Protein AF-A0A5C2HHD7-F1 (afdb_monomer)

Solvent-accessible surface area (backbone atoms only — not comparable to full-atom values): 8293 Å² total; per-residue (Å²): 123,64,65,67,61,52,46,58,52,53,67,70,39,78,46,45,30,35,36,40,33,17,77,39,65,68,51,29,54,53,49,44,53,53,47,49,73,71,39,77,66,41,46,69,30,65,47,43,83,38,85,88,28,58,69,60,84,66,53,44,70,55,47,45,46,51,76,63,64,51,86,47,79,68,11,38,37,39,30,48,63,63,76,59,40,81,86,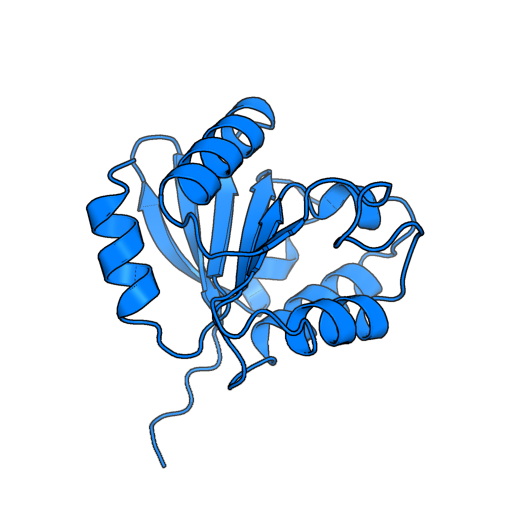52,50,73,73,46,55,46,50,32,44,47,45,46,33,67,55,62,79,74,51,40,38,38,37,32,30,57,66,49,78,91,55,68,62,45,68,80,35,30,41,78,77,47,74,44,96,80,57,36,30,39,27,34,37,59,72,72,7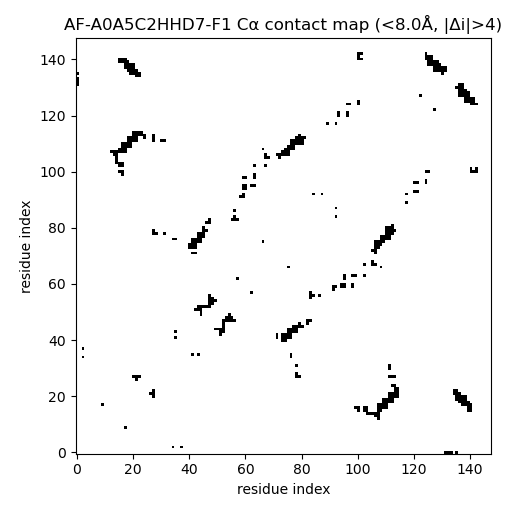4,78,89,125

Nearest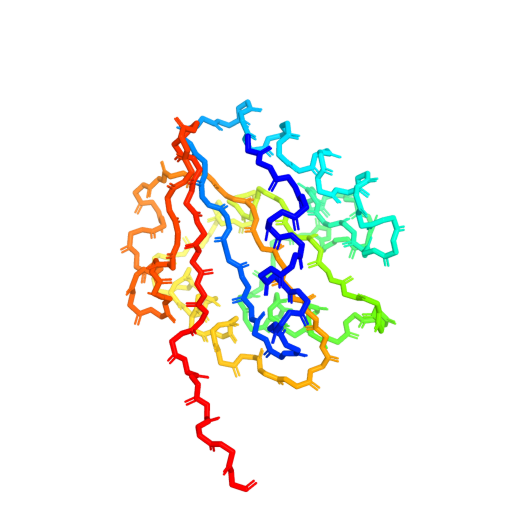 PDB structures (foldseek):
  5v8f-assembly1_D  TM=4.861E-01  e=1.419E-01  Saccharomyces cerevisiae S288C
  5zr1-assembly1_D  TM=4.913E-01  e=1.828E-01  Saccharomyces cerevisiae S288C
  7uqj-assembly1_D  TM=5.521E-01  e=1.908E+00  Saccharomyces cerevisiae
  8s0d-assembly1_D  TM=4.881E-01  e=2.165E+00  Homo sapiens
  4jtk-assembly1_A  TM=2.574E-01  e=8.732E+00  Neisseria meningitidis MC58

Secondary structure (DSSP, 8-state):
--HHHHHHHHHH-TT--EEEEESSHHHHHHHHHHHHHH-TTSEEE--TTSTTS-SS---HHHHHHHHHHSS-TT-EEEE-THHHHTT--HHHHHHHHHHHHH--SS--EEEEEE--STTTTGGGTEEEEEE-TTS-EEEEES------

Sequence (148 aa):
MDLTELNSRIQGMRYQSAILTAPTMQRVVSLSNEMTAHFDNFEHWNNPETEPAPAEDISPDHYCRLALESDSRTGLIISEPEQWFYHWTPPRINQLWSGLAESYNSYPVIIITKQSIENMNMPRYFIMEHNFNDGVRLWLSRFEFDQL

Structure (mmCIF, N/CA/C/O backbone):
data_AF-A0A5C2HHD7-F1
#
_entry.id   AF-A0A5C2HHD7-F1
#
loop_
_atom_site.group_PDB
_atom_site.id
_atom_site.type_symbol
_atom_site.label_atom_id
_atom_site.label_alt_id
_atom_site.label_comp_id
_atom_site.label_asym_id
_atom_site.label_entity_id
_atom_site.label_seq_id
_atom_site.pdbx_PDB_ins_code
_atom_site.Cartn_x
_atom_site.Cartn_y
_atom_site.Cartn_z
_atom_site.occupancy
_atom_site.B_iso_or_equiv
_atom_site.auth_seq_id
_atom_site.auth_comp_id
_atom_site.auth_asym_id
_atom_site.auth_atom_id
_atom_site.pdbx_PDB_model_num
ATOM 1 N N . MET A 1 1 ? -13.353 11.597 -3.880 1.00 70.12 1 MET A N 1
ATOM 2 C CA . MET A 1 1 ? -13.664 10.436 -3.022 1.00 70.12 1 MET A CA 1
ATOM 3 C C . MET A 1 1 ? -14.277 10.927 -1.712 1.00 70.12 1 MET A C 1
ATOM 5 O O . MET A 1 1 ? -13.826 11.962 -1.236 1.00 70.12 1 MET A O 1
ATOM 9 N N . ASP A 1 2 ? -15.293 10.256 -1.158 1.00 77.88 2 ASP A N 1
ATOM 10 C CA . ASP A 1 2 ? -15.806 10.565 0.190 1.00 77.88 2 ASP A CA 1
ATOM 11 C C . ASP A 1 2 ? -14.980 9.798 1.236 1.00 77.88 2 ASP A C 1
ATOM 13 O O . ASP A 1 2 ? -15.057 8.572 1.332 1.00 77.88 2 ASP A O 1
ATOM 17 N N . LEU A 1 3 ? -14.153 10.521 1.998 1.00 70.75 3 LEU A N 1
ATOM 18 C CA . LEU A 1 3 ? -13.301 9.941 3.042 1.00 70.75 3 LEU A CA 1
ATOM 19 C C . LEU A 1 3 ? -14.115 9.356 4.201 1.00 70.75 3 LEU A C 1
ATOM 21 O O . LEU A 1 3 ? -13.651 8.428 4.852 1.00 70.75 3 LEU A O 1
ATOM 25 N N . THR A 1 4 ? -15.337 9.841 4.433 1.00 72.12 4 THR A N 1
ATOM 26 C CA . THR A 1 4 ? -16.227 9.311 5.476 1.00 72.12 4 THR A CA 1
ATOM 27 C C . THR A 1 4 ? -16.724 7.922 5.099 1.00 72.12 4 THR A C 1
ATOM 29 O O . THR A 1 4 ? -16.737 7.018 5.933 1.00 72.12 4 THR A O 1
ATOM 32 N N . GLU A 1 5 ? -17.085 7.732 3.828 1.00 73.00 5 GLU A N 1
ATOM 33 C CA . GLU A 1 5 ? -17.455 6.421 3.297 1.00 73.00 5 GLU A CA 1
ATOM 34 C C . GLU A 1 5 ? -16.264 5.455 3.354 1.00 73.00 5 GLU A C 1
ATOM 36 O O . GLU A 1 5 ? -16.400 4.332 3.842 1.00 73.00 5 GLU A O 1
ATOM 41 N N . LEU A 1 6 ? -15.079 5.903 2.923 1.00 74.00 6 LEU A N 1
ATOM 42 C CA . LEU A 1 6 ? -13.856 5.103 2.991 1.00 74.00 6 LEU A CA 1
ATOM 43 C C . LEU A 1 6 ? -13.504 4.723 4.438 1.00 74.00 6 LEU A C 1
ATOM 45 O O . LEU A 1 6 ? -13.191 3.567 4.704 1.00 74.00 6 LEU A O 1
ATOM 49 N N . ASN A 1 7 ? -13.607 5.661 5.379 1.00 69.56 7 ASN A N 1
ATOM 50 C CA . ASN A 1 7 ? -13.349 5.415 6.793 1.00 69.56 7 ASN A CA 1
ATOM 51 C C . ASN A 1 7 ? -14.372 4.450 7.402 1.00 69.56 7 ASN A C 1
ATOM 53 O O . ASN A 1 7 ? -13.986 3.530 8.111 1.00 69.56 7 ASN A O 1
ATOM 57 N N . SER A 1 8 ? -15.663 4.585 7.082 1.00 69.06 8 SER A N 1
ATOM 58 C CA . SER A 1 8 ? -16.679 3.621 7.527 1.00 69.06 8 SER A CA 1
ATOM 59 C C . SER A 1 8 ? -16.385 2.210 7.019 1.00 69.06 8 SER A C 1
ATOM 61 O O . SER A 1 8 ? -16.632 1.243 7.739 1.00 69.06 8 SER A O 1
ATOM 63 N N . ARG A 1 9 ? -15.868 2.085 5.791 1.00 70.62 9 ARG A N 1
ATOM 64 C CA . ARG A 1 9 ? -15.441 0.802 5.229 1.00 70.62 9 ARG A CA 1
ATOM 65 C C . ARG A 1 9 ? -14.217 0.278 5.988 1.00 70.62 9 ARG A C 1
ATOM 67 O O . ARG A 1 9 ? -14.299 -0.799 6.566 1.00 70.62 9 ARG A O 1
ATOM 74 N N . ILE A 1 10 ? -13.150 1.071 6.102 1.00 65.88 10 ILE A N 1
ATOM 75 C CA . ILE A 1 10 ? -11.900 0.694 6.788 1.00 65.88 10 ILE A CA 1
ATOM 76 C C . ILE A 1 10 ? -12.121 0.362 8.275 1.00 65.88 10 ILE A C 1
ATOM 78 O O . ILE A 1 10 ? -11.570 -0.611 8.774 1.00 65.88 10 ILE A O 1
ATOM 82 N N . GLN A 1 11 ? -12.957 1.107 9.002 1.00 61.91 11 GLN A N 1
ATOM 83 C CA . GLN A 1 11 ? -13.241 0.833 10.419 1.00 61.91 11 GLN A CA 1
ATOM 84 C C . GLN A 1 11 ? -14.105 -0.414 10.636 1.00 61.91 11 GLN A C 1
ATOM 86 O O . GLN A 1 11 ? -13.994 -1.058 11.681 1.00 61.91 11 GLN A O 1
ATOM 91 N N . GLY A 1 12 ? -14.937 -0.789 9.659 1.00 59.72 12 GLY A N 1
ATOM 92 C CA . GLY A 1 12 ? -15.616 -2.087 9.655 1.00 59.72 12 GLY A CA 1
ATOM 93 C C . GLY A 1 12 ? -14.646 -3.264 9.480 1.00 59.72 12 GLY A C 1
ATOM 94 O O . GLY A 1 12 ? -14.953 -4.3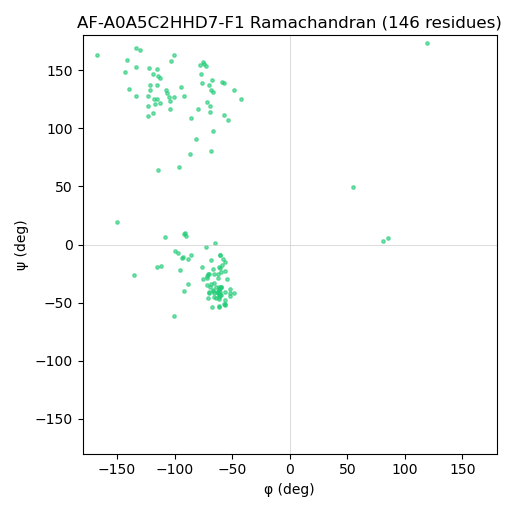86 9.880 1.00 59.72 12 GLY A O 1
ATOM 95 N N . MET A 1 13 ? -13.452 -3.002 8.942 1.00 62.38 13 MET A N 1
ATOM 96 C CA . MET A 1 13 ? -12.414 -3.978 8.607 1.00 62.38 13 MET A CA 1
ATOM 97 C C . MET A 1 13 ? -11.395 -4.073 9.740 1.00 62.38 13 MET A C 1
ATOM 99 O O . MET A 1 13 ? -10.235 -3.698 9.604 1.00 62.38 13 MET A O 1
ATOM 103 N N . ARG A 1 14 ? -11.824 -4.574 10.900 1.00 55.22 14 ARG A N 1
ATOM 104 C CA . ARG A 1 14 ? -11.014 -4.528 12.128 1.00 55.22 14 ARG A CA 1
ATOM 105 C C . ARG A 1 14 ? -9.658 -5.267 12.041 1.00 55.22 14 ARG A C 1
ATOM 107 O O . ARG A 1 14 ? -8.854 -5.087 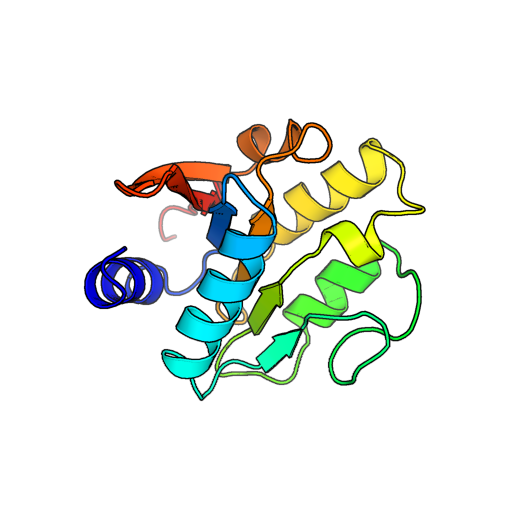12.947 1.00 55.22 14 ARG A O 1
ATOM 114 N N . TYR A 1 15 ? -9.382 -6.042 10.978 1.00 56.78 15 TYR A N 1
ATOM 115 C CA . TYR A 1 15 ? -8.171 -6.870 10.838 1.00 56.78 15 TYR A CA 1
ATOM 116 C C . TYR A 1 15 ? -7.669 -7.105 9.395 1.00 56.78 15 TYR A C 1
ATOM 118 O O . TYR A 1 15 ? -6.940 -8.068 9.185 1.00 56.78 15 TYR A O 1
ATOM 126 N N . GLN A 1 16 ? -8.045 -6.299 8.394 1.00 71.00 16 GLN A N 1
ATOM 127 C CA . GLN A 1 16 ? -7.671 -6.562 6.989 1.00 71.00 16 GLN A CA 1
ATOM 128 C C . GLN A 1 16 ? -6.750 -5.486 6.407 1.00 71.00 16 GLN A C 1
ATOM 130 O O . GLN A 1 16 ? -7.000 -4.292 6.567 1.00 71.00 16 GLN A O 1
ATOM 135 N N . SER A 1 17 ? -5.729 -5.915 5.662 1.00 81.31 17 SER A N 1
ATOM 136 C CA . SER A 1 17 ? -4.935 -5.029 4.808 1.00 81.31 17 SER A CA 1
ATOM 137 C C . SER A 1 17 ? -5.794 -4.485 3.665 1.00 81.31 17 SER A C 1
ATOM 139 O O . SER A 1 17 ? -6.460 -5.249 2.954 1.00 81.31 17 SER A O 1
ATOM 141 N N . ALA A 1 18 ? -5.745 -3.171 3.465 1.00 87.25 18 ALA A N 1
ATOM 142 C CA . ALA A 1 18 ? -6.433 -2.474 2.388 1.00 87.25 18 ALA A CA 1
ATOM 143 C C . ALA A 1 18 ? -5.423 -1.896 1.393 1.00 87.25 18 ALA A C 1
ATOM 145 O O . ALA A 1 18 ? -4.365 -1.397 1.774 1.00 87.25 18 ALA A O 1
ATOM 146 N N . ILE A 1 19 ? -5.767 -1.918 0.108 1.00 89.38 19 ILE A N 1
ATOM 147 C CA . ILE A 1 19 ? -4.984 -1.270 -0.942 1.00 89.38 19 ILE A CA 1
ATOM 148 C C . ILE A 1 19 ? -5.871 -0.276 -1.679 1.00 89.38 19 ILE A C 1
ATOM 150 O O . ILE A 1 19 ? -6.937 -0.617 -2.185 1.00 89.38 19 ILE A O 1
ATOM 154 N N . LEU A 1 20 ? -5.403 0.958 -1.786 1.00 91.19 20 LEU A N 1
ATOM 155 C CA . LEU A 1 20 ? -5.959 1.998 -2.627 1.00 91.19 20 LEU A CA 1
ATOM 156 C C . LEU A 1 20 ? -5.070 2.169 -3.852 1.00 91.19 20 LEU A C 1
ATOM 158 O O . LEU A 1 20 ? -3.909 2.563 -3.761 1.00 91.19 20 LEU A O 1
ATOM 162 N N . THR A 1 21 ? -5.632 1.891 -5.025 1.00 92.19 21 THR A N 1
ATOM 163 C CA . THR A 1 21 ? -4.922 2.086 -6.293 1.00 92.19 21 THR A CA 1
ATOM 164 C C . THR A 1 21 ? -5.443 3.322 -7.013 1.00 92.19 21 THR A C 1
ATOM 166 O O . THR A 1 21 ? -6.646 3.408 -7.264 1.00 92.19 21 THR A O 1
ATOM 169 N N . ALA A 1 22 ? -4.563 4.242 -7.406 1.00 91.81 22 ALA A N 1
ATOM 170 C CA . ALA A 1 22 ? -4.933 5.479 -8.099 1.00 91.81 22 ALA A CA 1
ATOM 171 C C . ALA A 1 22 ? -4.383 5.537 -9.542 1.00 91.81 22 ALA A C 1
ATOM 173 O O . ALA A 1 22 ? -3.335 4.955 -9.828 1.00 91.81 22 ALA A O 1
ATOM 174 N N . PRO A 1 23 ? -5.053 6.238 -10.478 1.00 91.12 23 PRO A N 1
ATOM 175 C CA . PRO A 1 23 ? -4.667 6.233 -11.894 1.00 91.12 23 PRO A CA 1
ATOM 176 C C . PRO A 1 23 ? -3.366 7.001 -12.184 1.00 91.12 23 PRO A C 1
ATOM 178 O O . PRO A 1 23 ? -2.678 6.720 -13.165 1.00 91.12 23 PRO A O 1
ATOM 181 N N . THR A 1 24 ? -3.010 7.979 -11.348 1.00 91.38 24 THR A N 1
ATOM 182 C CA . THR A 1 24 ? -1.831 8.834 -11.537 1.00 91.38 24 THR A CA 1
ATOM 183 C C . THR A 1 24 ? -1.040 8.959 -10.244 1.00 91.38 24 THR A C 1
ATOM 185 O O . THR A 1 24 ? -1.612 8.895 -9.158 1.00 91.38 24 THR A O 1
ATOM 188 N N . MET A 1 25 ? 0.272 9.196 -10.356 1.00 89.38 25 MET A N 1
ATOM 189 C CA . MET A 1 25 ? 1.119 9.407 -9.176 1.00 89.38 25 MET A CA 1
ATOM 190 C C . MET A 1 25 ? 0.723 10.675 -8.413 1.00 89.38 25 MET A C 1
ATOM 192 O O . MET A 1 25 ? 0.667 10.681 -7.194 1.00 89.38 25 MET A O 1
ATOM 196 N N . GLN A 1 26 ? 0.319 11.729 -9.129 1.00 91.19 26 GLN A N 1
ATOM 197 C CA . GLN A 1 26 ? -0.234 12.925 -8.496 1.00 91.19 26 GLN A CA 1
ATOM 198 C C . GLN A 1 26 ? -1.441 12.591 -7.606 1.00 91.19 26 GLN A C 1
ATOM 200 O O . GLN A 1 26 ? -1.550 13.126 -6.507 1.00 91.19 26 GLN A O 1
ATOM 205 N N . ARG A 1 27 ? -2.329 11.685 -8.048 1.00 90.62 27 ARG A N 1
ATOM 206 C CA . ARG A 1 27 ? -3.467 11.261 -7.228 1.00 90.62 27 ARG A CA 1
ATOM 207 C C . ARG A 1 27 ? -3.034 10.381 -6.057 1.00 90.62 27 ARG A C 1
ATOM 209 O O . ARG A 1 27 ? -3.637 10.530 -5.005 1.00 90.62 27 ARG A O 1
ATOM 216 N N . VAL A 1 28 ? -2.010 9.534 -6.210 1.00 90.56 28 VAL A N 1
ATOM 217 C CA . VAL A 1 28 ? -1.401 8.784 -5.089 1.00 90.56 28 VAL A CA 1
ATOM 218 C C . VAL A 1 28 ? -0.936 9.750 -4.001 1.00 90.56 28 VAL A C 1
ATOM 220 O O . VAL A 1 28 ? -1.366 9.609 -2.863 1.00 90.56 28 VAL A O 1
ATOM 223 N N . VAL A 1 29 ? -0.166 10.782 -4.357 1.00 90.12 29 VAL A N 1
ATOM 224 C CA . VAL A 1 29 ? 0.322 11.795 -3.405 1.00 90.12 29 VAL A CA 1
ATOM 225 C C . VAL A 1 29 ? -0.834 12.554 -2.747 1.00 90.12 29 VAL A C 1
ATOM 227 O O . VAL A 1 29 ? -0.862 12.711 -1.529 1.00 90.12 29 VAL A O 1
ATOM 230 N N . SER A 1 30 ? -1.825 13.013 -3.524 1.00 90.81 30 SER A N 1
ATOM 231 C CA . SER A 1 30 ? -2.994 13.699 -2.953 1.00 90.81 30 SER A CA 1
ATOM 232 C C . SER A 1 30 ? -3.785 12.801 -2.004 1.00 90.81 30 SER A C 1
ATOM 234 O O . SER A 1 30 ? -4.169 13.249 -0.931 1.00 90.81 30 SER A O 1
ATOM 236 N N . LEU A 1 31 ? -4.003 11.542 -2.386 1.00 90.50 31 LEU A N 1
ATOM 237 C CA . LEU A 1 31 ? -4.721 10.563 -1.580 1.00 90.50 31 LEU A CA 1
ATOM 238 C C . LEU A 1 31 ? -3.948 10.221 -0.304 1.00 90.50 31 LEU A C 1
ATOM 240 O O . LEU A 1 31 ? -4.544 10.124 0.757 1.00 90.50 31 LEU A O 1
ATOM 244 N N . SER A 1 32 ? -2.627 10.094 -0.397 1.00 90.62 32 SER A N 1
ATOM 245 C CA . SER A 1 32 ? -1.741 9.909 0.748 1.00 90.62 32 SER A CA 1
ATOM 246 C C . SER A 1 32 ? -1.904 11.040 1.764 1.00 90.62 32 SER A C 1
ATOM 248 O O . SER A 1 32 ? -2.240 10.783 2.914 1.00 90.62 32 SER A O 1
ATOM 250 N N . ASN A 1 33 ? -1.816 12.295 1.313 1.00 89.25 33 ASN A N 1
ATOM 251 C CA . ASN A 1 33 ? -2.015 13.460 2.177 1.00 89.25 33 ASN A CA 1
ATOM 252 C C . ASN A 1 33 ? -3.434 13.524 2.771 1.00 89.25 33 ASN A C 1
ATOM 254 O O . ASN A 1 33 ? -3.591 13.848 3.945 1.00 89.25 33 ASN A O 1
ATOM 258 N N . GLU A 1 34 ? -4.464 13.218 1.971 1.00 90.25 34 GLU A N 1
ATOM 259 C CA . GLU A 1 34 ? -5.862 13.142 2.424 1.00 90.25 34 GLU A CA 1
ATOM 260 C C . GLU A 1 34 ? -6.038 12.094 3.533 1.00 90.25 34 GLU A C 1
ATOM 262 O O . GLU A 1 34 ? -6.711 12.359 4.526 1.00 90.25 34 GLU A O 1
ATOM 267 N N . MET A 1 35 ? -5.421 10.921 3.379 1.00 86.75 35 MET A N 1
ATOM 268 C CA . MET A 1 35 ? -5.502 9.823 4.341 1.00 86.75 35 MET A CA 1
ATOM 269 C C . MET A 1 35 ? -4.724 10.135 5.615 1.00 86.75 35 MET A C 1
ATOM 271 O O . MET A 1 35 ? -5.273 9.971 6.698 1.00 86.75 35 MET A O 1
ATOM 275 N N . THR A 1 36 ? -3.499 10.647 5.509 1.00 86.25 36 THR A N 1
ATOM 276 C CA . THR A 1 36 ? -2.695 11.025 6.680 1.00 86.25 36 THR A CA 1
ATOM 277 C C . THR A 1 36 ? -3.377 12.122 7.501 1.00 86.25 36 THR A C 1
ATOM 279 O O . THR A 1 36 ? -3.376 12.039 8.721 1.00 86.25 36 THR A O 1
ATOM 282 N N . ALA A 1 37 ? -4.031 13.096 6.856 1.00 86.81 37 ALA A N 1
ATOM 283 C CA . ALA A 1 37 ? -4.797 14.141 7.546 1.00 86.81 37 ALA A CA 1
ATOM 284 C C . ALA A 1 37 ? -6.159 13.671 8.094 1.00 86.81 37 ALA A C 1
ATOM 286 O O . ALA A 1 37 ? -6.780 14.358 8.902 1.00 86.81 37 ALA A O 1
ATOM 287 N N . HIS A 1 38 ? -6.694 12.554 7.593 1.00 85.00 38 HIS A N 1
ATOM 288 C CA . HIS A 1 38 ? -7.935 11.971 8.108 1.00 85.00 38 HIS A CA 1
ATOM 289 C C . HIS A 1 38 ? -7.667 11.007 9.266 1.00 85.00 38 HIS A C 1
ATOM 291 O O . HIS A 1 38 ? -8.467 10.890 10.194 1.00 85.00 38 HIS A O 1
ATOM 297 N N . PHE A 1 39 ? -6.533 10.315 9.205 1.00 82.56 39 PHE A N 1
ATOM 298 C CA . PHE A 1 39 ? -6.087 9.336 10.174 1.00 82.56 39 PHE A CA 1
ATOM 299 C C . PHE A 1 39 ? -4.826 9.828 10.883 1.00 82.56 39 PHE A C 1
ATOM 301 O O . PHE A 1 39 ? -3.778 9.195 10.804 1.00 82.56 39 PHE A O 1
ATOM 308 N N . ASP A 1 40 ? -4.950 10.922 11.635 1.00 75.50 40 ASP A N 1
ATOM 309 C CA . ASP A 1 40 ? -3.830 11.589 12.326 1.00 75.50 40 ASP A CA 1
ATOM 310 C C . ASP A 1 40 ? -3.036 10.680 13.291 1.00 75.50 40 ASP A C 1
ATOM 312 O O . ASP A 1 40 ? -1.948 11.036 13.736 1.00 75.50 40 ASP A O 1
ATOM 316 N N . ASN A 1 41 ? -3.583 9.512 13.645 1.00 78.81 41 ASN A N 1
ATOM 317 C CA . ASN A 1 41 ? -2.936 8.532 14.517 1.00 78.81 41 ASN A CA 1
ATOM 318 C C . ASN A 1 41 ? -2.227 7.401 13.755 1.00 78.81 41 ASN A C 1
ATOM 320 O O . ASN A 1 41 ? -1.592 6.571 14.404 1.00 78.81 41 ASN A O 1
ATOM 324 N N . PHE A 1 42 ? -2.362 7.300 12.430 1.00 83.56 42 PHE A N 1
ATOM 325 C CA . PHE A 1 42 ? -1.618 6.305 11.662 1.00 83.56 42 PHE A CA 1
ATOM 326 C C . PHE A 1 42 ? -0.168 6.743 11.484 1.00 83.56 42 PHE A C 1
ATOM 328 O O . PHE A 1 42 ? 0.134 7.899 11.190 1.00 83.56 42 PHE A O 1
ATOM 335 N N . GLU A 1 43 ? 0.731 5.778 11.619 1.00 86.75 43 GLU A N 1
ATOM 336 C CA . GLU A 1 43 ? 2.105 5.931 11.173 1.00 86.75 43 GLU A CA 1
ATOM 337 C C . GLU A 1 43 ? 2.120 6.004 9.640 1.00 86.75 43 GLU A C 1
ATOM 339 O O . GLU A 1 43 ? 1.342 5.308 8.985 1.00 86.75 43 GLU A O 1
ATOM 344 N N . HIS A 1 44 ? 2.968 6.849 9.051 1.00 87.38 44 HIS A N 1
ATOM 345 C CA . HIS A 1 44 ? 2.998 7.045 7.601 1.00 87.38 44 HIS A CA 1
ATOM 346 C C . HIS A 1 44 ? 4.387 6.766 7.031 1.00 87.38 44 HIS A C 1
ATOM 348 O O . HIS A 1 44 ? 5.355 7.437 7.375 1.00 87.38 44 HIS A O 1
ATOM 354 N N . TRP A 1 45 ? 4.469 5.779 6.140 1.00 87.62 45 TRP A N 1
ATOM 355 C CA . TRP A 1 45 ? 5.653 5.448 5.350 1.00 87.62 45 TRP A CA 1
ATOM 356 C C . TRP A 1 45 ? 5.461 5.939 3.921 1.00 87.62 45 TRP A C 1
ATOM 358 O O . TRP A 1 45 ? 4.489 5.565 3.266 1.00 87.62 45 TRP A O 1
ATOM 368 N N . ASN A 1 46 ? 6.373 6.766 3.421 1.00 82.88 46 ASN A N 1
ATOM 369 C CA . ASN A 1 46 ? 6.284 7.337 2.072 1.00 82.88 46 ASN A CA 1
ATOM 370 C C . ASN A 1 46 ? 7.603 7.307 1.289 1.00 82.88 46 ASN A C 1
ATOM 372 O O . ASN A 1 46 ? 7.569 7.305 0.064 1.00 82.88 46 ASN A O 1
ATOM 376 N N . ASN A 1 47 ? 8.745 7.295 1.973 1.00 76.69 47 ASN A N 1
ATOM 377 C CA . ASN A 1 47 ? 10.066 7.280 1.368 1.00 76.69 47 ASN A CA 1
ATOM 378 C C . ASN A 1 47 ? 10.960 6.329 2.174 1.00 76.69 47 ASN A C 1
ATOM 380 O O . ASN A 1 47 ? 10.955 6.433 3.403 1.00 76.69 47 ASN A O 1
ATOM 384 N N . PRO A 1 48 ? 11.731 5.430 1.531 1.00 71.06 48 PRO A N 1
ATOM 385 C CA . PRO A 1 48 ? 12.735 4.632 2.221 1.00 71.06 48 PRO A CA 1
ATOM 386 C C . PRO A 1 48 ? 13.627 5.481 3.133 1.00 71.06 48 PRO A C 1
ATOM 388 O O . PRO A 1 48 ? 13.842 5.119 4.275 1.00 71.06 48 PRO A O 1
ATOM 391 N N . GLU A 1 49 ? 14.062 6.664 2.706 1.00 72.38 49 GLU A N 1
ATOM 392 C CA . GLU A 1 49 ? 15.056 7.479 3.423 1.00 72.38 49 GLU A CA 1
ATOM 393 C C . GLU A 1 49 ? 14.552 8.160 4.711 1.00 72.38 49 GLU A C 1
ATOM 395 O O . GLU A 1 49 ? 15.319 8.855 5.382 1.00 72.38 49 GLU A O 1
ATOM 400 N N . THR A 1 50 ? 13.274 8.011 5.061 1.00 70.06 50 THR A N 1
ATOM 401 C CA . THR A 1 50 ? 12.667 8.711 6.198 1.00 70.06 50 THR A CA 1
ATOM 402 C C . THR A 1 50 ? 12.169 7.740 7.250 1.00 70.06 50 THR A C 1
ATOM 404 O O . THR A 1 50 ? 11.314 6.910 6.955 1.00 70.06 50 THR A O 1
ATOM 407 N N . GLU A 1 51 ? 12.615 7.905 8.498 1.00 69.94 51 GLU A N 1
ATOM 408 C CA . GLU A 1 51 ? 11.970 7.231 9.625 1.00 69.94 51 GLU A CA 1
ATOM 409 C C . GLU A 1 51 ? 10.493 7.648 9.710 1.00 69.94 51 GLU A C 1
ATOM 411 O O . GLU A 1 51 ? 10.173 8.826 9.517 1.00 69.94 51 GLU A O 1
ATOM 416 N N . PRO A 1 52 ? 9.584 6.709 10.006 1.00 69.25 52 PRO A N 1
ATOM 417 C CA . PRO A 1 52 ? 9.840 5.343 10.481 1.00 69.25 52 PRO A CA 1
ATOM 418 C C . PRO A 1 52 ? 9.939 4.279 9.373 1.00 69.25 52 PRO A C 1
ATOM 420 O O . PRO A 1 52 ? 10.001 3.082 9.659 1.00 69.25 52 PRO A O 1
ATOM 423 N N . ALA A 1 53 ? 9.980 4.695 8.108 1.00 78.62 53 ALA A N 1
ATOM 424 C CA . ALA A 1 53 ? 10.124 3.773 7.001 1.00 78.62 53 ALA A CA 1
ATOM 425 C C . ALA A 1 53 ? 11.571 3.238 6.870 1.00 78.62 53 ALA A C 1
ATOM 427 O O . ALA A 1 53 ? 12.528 3.858 7.343 1.00 78.62 53 ALA A O 1
ATOM 428 N N . PRO A 1 54 ? 11.761 2.066 6.239 1.00 74.00 54 PRO A N 1
ATOM 429 C CA . PRO A 1 54 ? 13.078 1.442 6.126 1.00 74.00 54 PRO A CA 1
ATOM 430 C C . PRO A 1 54 ? 14.004 2.187 5.151 1.00 74.00 54 PRO A C 1
ATOM 432 O O . PRO A 1 54 ? 13.692 2.255 3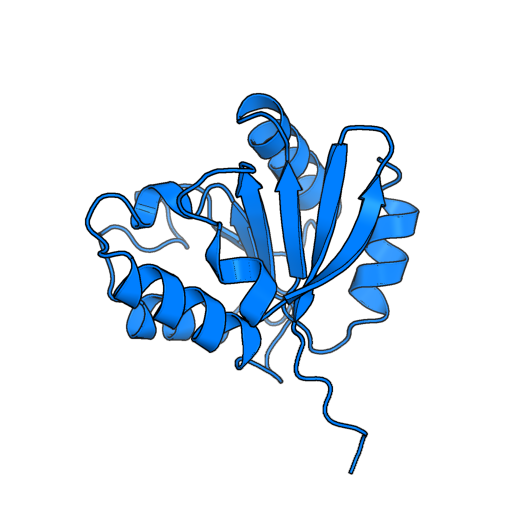.963 1.00 74.00 54 PRO A O 1
ATOM 435 N N . ALA A 1 55 ? 15.168 2.626 5.656 1.00 68.00 55 ALA A N 1
ATOM 436 C CA . ALA A 1 55 ? 16.215 3.410 4.969 1.00 68.00 55 ALA A CA 1
ATOM 437 C C . ALA A 1 55 ? 16.789 2.807 3.674 1.00 68.00 55 ALA A C 1
ATOM 439 O O . ALA A 1 55 ? 17.363 3.529 2.862 1.00 68.00 55 ALA A O 1
ATOM 440 N N . GLU A 1 56 ? 16.681 1.493 3.488 1.00 69.12 56 GLU A N 1
ATOM 441 C CA . GLU A 1 56 ? 17.341 0.748 2.412 1.00 69.12 56 GLU A CA 1
ATOM 442 C C . GLU A 1 56 ? 16.369 -0.218 1.719 1.00 69.12 56 GLU A C 1
ATOM 444 O O . GLU A 1 56 ? 15.279 -0.511 2.221 1.00 69.12 56 GLU A O 1
ATOM 449 N N . ASP A 1 57 ? 16.793 -0.780 0.582 1.00 67.81 57 ASP A N 1
ATOM 450 C CA . ASP A 1 57 ? 16.116 -1.922 -0.032 1.00 67.81 57 ASP A CA 1
ATOM 451 C C . ASP A 1 57 ? 16.047 -3.101 0.944 1.00 67.81 57 ASP A C 1
ATOM 453 O O . ASP A 1 57 ? 17.041 -3.775 1.228 1.00 67.81 57 ASP A O 1
ATOM 457 N N . ILE A 1 58 ? 14.844 -3.420 1.407 1.00 72.56 58 ILE A N 1
ATOM 458 C CA . ILE A 1 58 ? 14.616 -4.564 2.290 1.00 72.56 58 ILE A CA 1
ATOM 459 C C . ILE A 1 58 ? 14.062 -5.778 1.535 1.00 72.56 58 ILE A C 1
ATOM 461 O O . ILE A 1 58 ? 13.621 -5.695 0.389 1.00 72.56 58 ILE A O 1
ATOM 465 N N . SER A 1 59 ? 14.131 -6.967 2.138 1.00 80.31 59 SER A N 1
ATOM 466 C CA . SER A 1 59 ? 13.443 -8.139 1.582 1.00 80.31 59 SER A CA 1
ATOM 467 C C . SER A 1 59 ? 11.928 -8.030 1.788 1.00 80.31 59 SER A C 1
ATOM 469 O O . SER A 1 59 ? 11.514 -7.395 2.754 1.00 80.31 59 SER A O 1
ATOM 471 N N . PRO A 1 60 ? 11.091 -8.668 0.944 1.00 76.94 60 PRO A N 1
ATOM 472 C CA . PRO A 1 60 ? 9.644 -8.725 1.165 1.00 76.94 60 PRO A CA 1
ATOM 473 C C . PRO A 1 60 ? 9.278 -9.215 2.569 1.00 76.94 60 PRO A C 1
ATOM 475 O O . PRO A 1 60 ? 8.470 -8.588 3.240 1.00 76.94 60 PRO A O 1
ATOM 478 N N . ASP A 1 61 ? 9.937 -10.271 3.055 1.00 77.69 61 ASP A N 1
ATOM 479 C CA . ASP A 1 61 ? 9.701 -10.798 4.404 1.00 77.69 61 ASP A CA 1
ATOM 480 C C . ASP A 1 61 ? 10.044 -9.770 5.485 1.00 77.69 61 ASP A C 1
ATOM 482 O O . ASP A 1 61 ? 9.314 -9.619 6.461 1.00 77.69 61 ASP A O 1
ATOM 486 N N . HIS A 1 62 ? 11.145 -9.033 5.309 1.00 77.06 62 HIS A N 1
ATOM 487 C CA . HIS A 1 62 ? 11.541 -7.983 6.241 1.00 77.06 62 HIS A CA 1
ATOM 488 C C . HIS A 1 62 ? 10.585 -6.786 6.174 1.00 77.06 62 HIS A C 1
ATOM 490 O O . HIS A 1 62 ? 10.256 -6.217 7.209 1.00 77.06 62 HIS A O 1
ATOM 496 N N . TYR A 1 63 ? 10.096 -6.450 4.980 1.00 79.69 63 TYR A N 1
ATOM 497 C CA . TYR A 1 63 ? 9.101 -5.406 4.759 1.00 79.69 63 TYR A CA 1
ATOM 498 C C . TYR A 1 63 ? 7.801 -5.727 5.479 1.00 79.69 63 TYR A C 1
ATOM 500 O O . TYR A 1 63 ? 7.346 -4.933 6.296 1.00 79.69 63 TYR A O 1
ATOM 508 N N . CYS A 1 64 ? 7.253 -6.920 5.236 1.00 77.44 64 CYS A N 1
ATOM 509 C CA . CYS A 1 64 ? 6.071 -7.407 5.932 1.00 77.44 64 CYS A CA 1
ATOM 510 C C . CYS A 1 64 ? 6.307 -7.400 7.440 1.00 77.44 64 CYS A C 1
ATOM 512 O O . CYS A 1 64 ? 5.497 -6.864 8.178 1.00 77.44 64 CYS A O 1
ATOM 514 N N . ARG A 1 65 ? 7.443 -7.924 7.908 1.00 78.00 65 ARG A N 1
ATOM 515 C CA . ARG A 1 65 ? 7.755 -7.953 9.336 1.00 78.00 65 ARG A CA 1
ATOM 516 C C . ARG A 1 65 ? 7.743 -6.555 9.959 1.00 78.00 65 ARG A C 1
ATOM 518 O O . ARG A 1 65 ? 7.041 -6.359 10.938 1.00 78.00 65 ARG A O 1
ATOM 525 N N . LEU A 1 66 ? 8.452 -5.580 9.389 1.00 76.88 66 LEU A N 1
ATOM 526 C CA . LEU A 1 66 ? 8.468 -4.212 9.924 1.00 76.88 66 LEU A CA 1
ATOM 527 C C . LEU A 1 66 ? 7.081 -3.560 9.861 1.00 76.88 66 LEU A C 1
ATOM 529 O O . LEU A 1 66 ? 6.668 -2.919 10.822 1.00 76.88 66 LEU A O 1
ATOM 533 N N . ALA A 1 67 ? 6.346 -3.761 8.764 1.00 77.19 67 ALA A N 1
ATOM 534 C CA . ALA A 1 67 ? 5.004 -3.212 8.581 1.00 77.19 67 ALA A CA 1
ATOM 535 C C . ALA A 1 67 ? 3.953 -3.829 9.522 1.00 77.19 67 ALA A C 1
ATOM 537 O O . ALA A 1 67 ? 2.848 -3.304 9.605 1.00 77.19 67 ALA A O 1
ATOM 538 N N . LEU A 1 68 ? 4.275 -4.948 10.182 1.00 74.69 68 LEU A N 1
ATOM 539 C CA . LEU A 1 68 ? 3.390 -5.691 11.091 1.00 74.69 68 LEU A CA 1
ATOM 540 C C . LEU A 1 68 ? 3.869 -5.699 12.545 1.00 74.69 68 LEU A C 1
ATOM 542 O O . LEU A 1 68 ? 3.077 -5.959 13.452 1.00 74.69 68 LEU A O 1
ATOM 546 N N . GLU A 1 69 ? 5.152 -5.419 12.767 1.00 71.19 69 GLU A N 1
ATOM 547 C CA . GLU A 1 69 ? 5.792 -5.265 14.075 1.00 71.19 69 GLU A CA 1
ATOM 548 C C . GLU A 1 69 ? 5.968 -3.795 14.477 1.00 71.19 69 GLU A C 1
ATOM 550 O O . GLU A 1 69 ? 6.393 -3.552 15.603 1.00 71.19 69 GLU A O 1
ATOM 555 N N . SER A 1 70 ? 5.651 -2.818 13.607 1.00 63.84 70 SER A N 1
ATOM 556 C CA . SER A 1 70 ? 5.601 -1.404 14.009 1.00 63.84 70 SER A CA 1
ATOM 557 C C . SER A 1 70 ? 4.776 -1.271 15.295 1.00 63.84 70 SER A C 1
ATOM 559 O O . SER A 1 70 ? 3.685 -1.834 15.429 1.00 63.84 70 SER A O 1
ATOM 561 N N . ASP A 1 71 ? 5.326 -0.521 16.254 1.00 58.78 71 ASP A N 1
ATOM 562 C CA . ASP A 1 71 ? 4.699 -0.213 17.543 1.00 58.78 71 ASP A CA 1
ATOM 563 C C . ASP A 1 71 ? 3.418 0.636 17.385 1.00 58.78 71 ASP A C 1
ATOM 565 O O . ASP A 1 71 ? 2.761 0.970 18.381 1.00 58.78 71 ASP A O 1
ATOM 569 N N . SER A 1 72 ? 3.023 0.967 16.147 1.00 59.09 72 SER A N 1
ATOM 570 C CA . SER A 1 72 ? 1.777 1.643 15.816 1.00 59.09 72 SER A CA 1
ATOM 571 C C . SER A 1 72 ? 0.568 0.746 16.084 1.00 59.09 72 SER A C 1
ATOM 573 O O . SER A 1 72 ? -0.072 0.182 15.198 1.00 59.09 72 SER A O 1
ATOM 575 N N . ARG A 1 73 ? 0.168 0.685 17.357 1.00 63.31 73 ARG A N 1
ATOM 576 C CA . ARG A 1 73 ? -1.119 0.108 17.794 1.00 63.31 73 ARG A CA 1
ATOM 577 C C . ARG A 1 73 ? -2.327 0.790 17.151 1.00 63.31 73 ARG A C 1
ATOM 579 O O . ARG A 1 73 ? -3.451 0.314 17.299 1.00 63.31 73 ARG A O 1
ATOM 586 N N . THR A 1 74 ? -2.106 1.935 16.519 1.00 73.00 74 THR A N 1
ATOM 587 C CA . THR A 1 74 ? -3.119 2.765 15.891 1.00 73.00 74 THR A CA 1
ATOM 588 C C . THR A 1 74 ? -3.257 2.487 14.404 1.00 73.00 74 THR A C 1
ATOM 590 O O . THR A 1 74 ? -4.353 2.743 13.934 1.00 73.00 74 THR A O 1
ATOM 593 N N . GLY A 1 75 ? -2.250 1.911 13.719 1.00 80.88 75 GLY A N 1
ATOM 594 C CA . GLY A 1 75 ? -2.251 1.466 12.311 1.00 80.88 75 GLY A CA 1
ATOM 595 C C . GLY A 1 75 ? -1.209 2.152 11.411 1.00 80.88 75 GLY A C 1
ATOM 596 O O . GLY A 1 75 ? -0.518 3.077 11.841 1.00 80.88 75 GLY A O 1
ATOM 597 N N . LEU A 1 76 ? -1.081 1.695 10.163 1.00 85.44 76 LEU A N 1
ATOM 598 C CA . LEU A 1 76 ? 0.005 2.075 9.252 1.00 85.44 76 LEU A CA 1
ATOM 599 C C . LEU A 1 76 ? -0.520 2.435 7.853 1.00 85.44 76 LEU A C 1
ATOM 601 O O . LEU A 1 76 ? -1.215 1.643 7.217 1.00 85.44 76 LEU A O 1
ATOM 605 N N . ILE A 1 77 ? -0.142 3.608 7.343 1.00 88.50 77 ILE A N 1
ATOM 606 C CA . ILE A 1 77 ? -0.283 3.986 5.933 1.00 88.50 77 ILE A CA 1
ATOM 607 C C . ILE A 1 77 ? 1.073 3.820 5.251 1.00 88.50 77 ILE A C 1
ATOM 609 O O . ILE A 1 77 ? 2.063 4.416 5.656 1.00 88.50 77 ILE A O 1
ATOM 613 N N . ILE A 1 78 ? 1.095 3.086 4.148 1.00 88.62 78 ILE A N 1
ATOM 614 C CA . ILE A 1 78 ? 2.228 2.974 3.236 1.00 88.62 78 ILE A CA 1
ATOM 615 C C . ILE A 1 78 ? 1.826 3.639 1.929 1.00 88.62 78 ILE A C 1
ATOM 617 O O . ILE A 1 78 ? 0.853 3.247 1.292 1.00 88.62 78 ILE A O 1
ATOM 621 N N . SER A 1 79 ? 2.570 4.642 1.501 1.00 90.06 79 SER A N 1
ATOM 622 C CA . SER A 1 79 ? 2.376 5.319 0.222 1.00 90.06 79 SER A CA 1
ATOM 623 C C . SER A 1 79 ? 3.564 5.075 -0.684 1.00 90.06 79 SER A C 1
ATOM 625 O O . SER A 1 79 ? 4.693 5.000 -0.215 1.00 90.06 79 SER A O 1
ATOM 627 N N . GLU A 1 80 ? 3.286 4.959 -1.978 1.00 87.31 80 GLU A N 1
ATOM 628 C CA . GLU A 1 80 ? 4.308 4.776 -3.009 1.00 87.31 80 GLU A CA 1
ATOM 629 C C . GLU A 1 80 ? 5.235 3.568 -2.740 1.00 87.31 80 GLU A C 1
ATOM 631 O O . GLU A 1 80 ? 6.461 3.699 -2.815 1.00 87.31 80 GLU A O 1
ATOM 636 N N . PRO A 1 81 ? 4.689 2.366 -2.431 1.00 82.88 81 PRO A N 1
ATOM 637 C CA . PRO A 1 81 ? 5.498 1.185 -2.125 1.00 82.88 81 PRO A CA 1
ATOM 638 C C . PRO A 1 81 ? 6.450 0.791 -3.274 1.00 82.88 81 PRO A C 1
ATOM 640 O O . PRO A 1 81 ? 7.434 0.082 -3.066 1.00 82.88 81 PRO A O 1
ATOM 643 N N . GLU A 1 82 ? 6.200 1.288 -4.487 1.00 80.00 82 GLU A N 1
ATOM 644 C CA . GLU A 1 82 ? 7.046 1.103 -5.662 1.00 80.00 82 GLU A CA 1
ATOM 645 C C . GLU A 1 82 ? 8.469 1.642 -5.471 1.00 80.00 82 GLU A C 1
ATOM 647 O O . GLU A 1 82 ? 9.389 1.143 -6.122 1.00 80.00 82 GLU A O 1
ATOM 652 N N . GLN A 1 83 ? 8.676 2.601 -4.560 1.00 81.19 83 GLN A N 1
ATOM 653 C CA . GLN A 1 83 ? 10.008 3.121 -4.240 1.00 81.19 83 GLN A CA 1
ATOM 654 C C . GLN A 1 83 ? 10.934 2.042 -3.654 1.00 81.19 83 GLN A C 1
ATOM 656 O O . GLN A 1 83 ? 12.134 2.073 -3.909 1.00 81.19 83 GLN A O 1
ATOM 661 N N . TRP A 1 84 ? 10.383 1.032 -2.972 1.00 79.69 84 TRP A N 1
ATOM 662 C CA . TRP A 1 84 ? 11.136 -0.128 -2.477 1.00 79.69 84 TRP A CA 1
ATOM 663 C C . TRP A 1 84 ? 11.224 -1.267 -3.506 1.00 79.69 84 TRP A C 1
ATOM 665 O O . TRP A 1 84 ? 11.990 -2.213 -3.330 1.00 79.69 84 TRP A O 1
ATOM 675 N N . PHE A 1 85 ? 10.440 -1.218 -4.589 1.00 76.81 85 PHE A N 1
ATOM 676 C CA . PHE A 1 85 ? 10.372 -2.305 -5.575 1.00 76.81 85 PHE A CA 1
ATOM 677 C C . PHE A 1 85 ? 11.445 -2.210 -6.657 1.00 76.81 85 PHE A C 1
ATOM 679 O O . PHE A 1 85 ? 11.583 -3.153 -7.436 1.00 76.81 85 PHE A O 1
ATOM 686 N N . TYR A 1 86 ? 12.204 -1.112 -6.727 1.00 71.62 86 TYR A N 1
ATOM 687 C CA . TYR A 1 86 ? 13.131 -0.831 -7.830 1.00 71.62 86 TYR A CA 1
ATOM 688 C C . TYR A 1 86 ? 14.149 -1.963 -8.076 1.00 71.62 86 TYR A C 1
ATOM 690 O O . TYR A 1 86 ? 14.536 -2.227 -9.215 1.00 71.62 86 TYR A O 1
ATOM 698 N N . HIS A 1 87 ? 14.508 -2.710 -7.029 1.00 73.25 87 HIS A N 1
ATOM 699 C CA . HIS A 1 87 ? 15.419 -3.855 -7.106 1.00 73.25 87 HIS A CA 1
ATOM 700 C C . HIS A 1 87 ? 14.740 -5.224 -6.936 1.00 73.25 87 HIS A C 1
ATOM 702 O O . HIS A 1 87 ? 15.407 -6.261 -6.848 1.00 73.25 87 HIS A O 1
ATOM 708 N N . TRP A 1 88 ? 13.410 -5.266 -6.875 1.00 80.69 88 TRP A N 1
ATOM 709 C CA . TRP A 1 88 ? 12.665 -6.487 -6.602 1.00 80.69 88 TRP A CA 1
ATOM 710 C C . TRP A 1 88 ? 12.225 -7.176 -7.889 1.00 80.69 88 TRP A C 1
ATOM 712 O O . TRP A 1 88 ? 11.703 -6.579 -8.826 1.00 80.69 88 TRP A O 1
ATOM 722 N N . THR A 1 89 ? 12.405 -8.492 -7.925 1.00 83.19 89 THR A N 1
ATOM 723 C CA . THR A 1 89 ? 11.896 -9.313 -9.022 1.00 83.19 89 THR A CA 1
ATOM 724 C C . THR A 1 89 ? 10.374 -9.482 -8.896 1.00 83.19 89 THR A C 1
ATOM 726 O O . THR A 1 89 ? 9.849 -9.460 -7.780 1.00 83.19 89 THR A O 1
ATOM 729 N N . PRO A 1 90 ? 9.636 -9.740 -9.993 1.00 83.31 90 PRO A N 1
ATOM 730 C CA . PRO A 1 90 ? 8.191 -9.973 -9.917 1.00 83.31 90 PRO A CA 1
ATOM 731 C C . PRO A 1 90 ? 7.767 -11.054 -8.899 1.00 83.31 90 PRO A C 1
ATOM 733 O O . PRO A 1 90 ? 6.780 -10.844 -8.196 1.00 83.31 90 PRO A O 1
ATOM 736 N N . PRO A 1 91 ? 8.497 -12.179 -8.726 1.00 84.00 91 PRO A N 1
ATOM 737 C CA . PRO A 1 91 ? 8.216 -13.127 -7.647 1.00 84.00 91 PRO A CA 1
ATOM 738 C C . PRO A 1 91 ? 8.324 -12.529 -6.237 1.00 84.00 91 PRO A C 1
ATOM 740 O O . PRO A 1 91 ? 7.515 -12.874 -5.383 1.00 84.00 91 PRO A O 1
ATOM 743 N N . ARG A 1 92 ? 9.277 -11.621 -5.990 1.00 83.06 92 ARG A N 1
ATOM 744 C CA . ARG A 1 92 ? 9.434 -10.937 -4.694 1.00 83.06 92 ARG A CA 1
ATOM 745 C C . ARG A 1 92 ? 8.303 -9.947 -4.431 1.00 83.06 92 ARG A C 1
ATOM 747 O O . ARG A 1 92 ? 7.771 -9.915 -3.329 1.00 83.06 92 ARG A O 1
ATOM 754 N N . ILE A 1 93 ? 7.884 -9.203 -5.453 1.00 82.56 93 ILE A N 1
ATOM 755 C CA . ILE A 1 93 ? 6.704 -8.327 -5.368 1.00 82.56 93 ILE A CA 1
ATOM 756 C C . ILE A 1 93 ? 5.449 -9.163 -5.051 1.00 82.56 93 ILE A C 1
ATOM 758 O O . ILE A 1 93 ? 4.618 -8.769 -4.240 1.00 82.56 93 ILE A O 1
ATOM 762 N N . ASN A 1 94 ? 5.334 -10.369 -5.614 1.00 83.25 94 ASN A N 1
ATOM 763 C CA . ASN A 1 94 ? 4.231 -11.276 -5.287 1.00 83.25 94 ASN A CA 1
ATOM 764 C C . ASN A 1 94 ? 4.279 -11.790 -3.846 1.00 83.25 94 ASN A C 1
ATOM 766 O O . ASN A 1 94 ? 3.224 -11.892 -3.231 1.00 83.25 94 ASN A O 1
ATOM 770 N N . GLN A 1 95 ? 5.469 -12.102 -3.322 1.00 82.75 95 GLN A N 1
ATOM 771 C CA . GLN A 1 95 ? 5.650 -12.495 -1.919 1.00 82.75 95 GLN A CA 1
ATOM 772 C C . GLN A 1 95 ? 5.230 -11.382 -0.959 1.00 82.75 95 GLN A C 1
ATOM 774 O O . GLN A 1 95 ? 4.634 -11.661 0.076 1.00 82.75 95 GLN A O 1
ATOM 779 N N . LEU A 1 96 ? 5.490 -10.124 -1.320 1.00 84.06 96 LEU A N 1
ATOM 780 C CA . LEU A 1 96 ? 4.983 -8.984 -0.567 1.00 84.06 96 LEU A CA 1
ATOM 781 C C . LEU A 1 96 ? 3.449 -8.969 -0.567 1.00 84.06 96 LEU A C 1
ATOM 783 O O . LEU A 1 96 ? 2.843 -8.917 0.499 1.00 84.06 96 LEU A O 1
ATOM 787 N N . TRP A 1 97 ? 2.811 -9.040 -1.742 1.00 85.06 97 TRP A N 1
ATOM 788 C CA . TRP A 1 97 ? 1.347 -9.008 -1.819 1.00 85.06 97 TRP A CA 1
ATOM 789 C C . TRP A 1 97 ? 0.695 -10.181 -1.094 1.00 85.06 97 TRP A C 1
ATOM 791 O O . TRP A 1 97 ? -0.322 -9.976 -0.440 1.00 85.06 97 TRP A O 1
ATOM 801 N N . SER A 1 98 ? 1.270 -11.384 -1.174 1.00 83.81 98 SER A N 1
ATOM 802 C CA . SER A 1 98 ? 0.789 -12.521 -0.389 1.00 83.81 98 SER A CA 1
ATOM 803 C C . SER A 1 98 ? 1.005 -12.299 1.101 1.00 83.81 98 SER A C 1
ATOM 805 O O . SER A 1 98 ? 0.076 -12.504 1.863 1.00 83.81 98 SER A O 1
ATOM 807 N N . GLY A 1 99 ? 2.184 -11.828 1.515 1.00 80.88 99 GLY A N 1
ATOM 808 C CA . GLY A 1 99 ? 2.508 -11.597 2.921 1.00 80.88 99 GLY A CA 1
ATOM 809 C C . GLY A 1 99 ? 1.596 -10.558 3.567 1.00 80.88 99 GLY A C 1
ATOM 810 O O . GLY A 1 99 ? 1.057 -10.813 4.633 1.00 80.88 99 GLY A O 1
ATOM 811 N N . LEU A 1 100 ? 1.344 -9.438 2.887 1.00 81.00 100 LEU A N 1
ATOM 812 C CA . LEU A 1 100 ? 0.407 -8.402 3.337 1.00 81.00 100 LEU A CA 1
ATOM 813 C C . LEU A 1 100 ? -1.049 -8.857 3.307 1.00 81.00 100 LEU A C 1
ATOM 815 O O . LEU A 1 100 ? -1.867 -8.420 4.115 1.00 81.00 100 LEU A O 1
ATOM 819 N N . ALA A 1 101 ? -1.400 -9.697 2.337 1.00 79.75 101 ALA A N 1
ATOM 820 C CA . ALA A 1 101 ? -2.718 -10.293 2.298 1.00 79.75 101 ALA A CA 1
ATOM 821 C C . ALA A 1 101 ? -2.886 -11.348 3.392 1.00 79.75 101 ALA A C 1
ATOM 823 O O . ALA A 1 101 ? -4.000 -11.556 3.828 1.00 79.75 101 ALA A O 1
ATOM 824 N N . GLU A 1 102 ? -1.827 -12.018 3.834 1.00 76.81 102 GLU A N 1
ATOM 825 C CA . GLU A 1 102 ? -1.855 -13.051 4.878 1.00 76.81 102 GLU A CA 1
ATOM 826 C C . GLU A 1 102 ? -1.588 -12.494 6.281 1.00 76.81 102 GLU A C 1
ATOM 828 O O . GLU A 1 102 ? -1.776 -13.185 7.283 1.00 76.81 102 GLU A O 1
ATOM 833 N N . SER A 1 103 ? -1.159 -11.239 6.375 1.00 65.38 103 SER A N 1
ATOM 834 C CA . SER A 1 103 ? -0.852 -10.587 7.632 1.00 65.38 103 SER A CA 1
ATOM 835 C C . SER A 1 103 ? -2.110 -10.057 8.307 1.00 65.38 103 SER A C 1
ATOM 837 O O . SER A 1 103 ? -2.539 -8.924 8.090 1.00 65.38 103 SER A O 1
ATOM 839 N N . TYR A 1 104 ? -2.698 -10.909 9.136 1.00 59.25 104 TYR A N 1
ATOM 840 C CA . TYR A 1 104 ? -3.866 -10.609 9.956 1.00 59.25 104 TYR A CA 1
ATOM 841 C C . TYR A 1 104 ? -3.466 -10.379 11.422 1.00 59.25 104 TYR A C 1
ATOM 843 O O . TYR A 1 104 ? -2.457 -10.904 11.887 1.00 59.25 104 TYR A O 1
ATOM 851 N N . ASN A 1 105 ? -4.328 -9.675 12.167 1.00 52.69 105 ASN A N 1
ATOM 852 C CA . ASN A 1 105 ? -4.392 -9.614 13.642 1.00 52.69 105 ASN A CA 1
ATOM 853 C C . ASN A 1 105 ? -3.515 -8.631 14.447 1.00 52.69 105 ASN A C 1
ATOM 855 O O . ASN A 1 105 ? -3.640 -8.646 15.672 1.00 52.69 105 ASN A O 1
ATOM 859 N N . SER A 1 106 ? -2.739 -7.723 13.846 1.00 61.00 106 SER A N 1
ATOM 860 C CA . SER A 1 106 ? -1.999 -6.713 14.639 1.00 61.00 106 SER A CA 1
ATOM 861 C C . SER A 1 106 ? -2.685 -5.337 14.645 1.00 61.00 106 SER A C 1
ATOM 863 O O . SER A 1 106 ? -3.096 -4.859 15.703 1.00 61.00 106 SER A O 1
ATOM 865 N N . TYR A 1 107 ? -2.847 -4.711 13.473 1.00 72.38 107 TYR A N 1
ATOM 866 C CA . TYR A 1 107 ? -3.426 -3.371 13.271 1.00 72.38 107 TYR A CA 1
ATOM 867 C C . TYR A 1 107 ? -3.718 -3.138 11.773 1.00 72.38 107 TYR A C 1
ATOM 869 O O . TYR A 1 107 ? -3.209 -3.889 10.938 1.00 72.38 107 TYR A O 1
ATOM 877 N N . PRO A 1 108 ? -4.550 -2.147 11.396 1.00 77.81 108 PRO A N 1
ATOM 878 C CA . PRO A 1 108 ? -4.865 -1.896 9.989 1.00 77.81 108 PRO A CA 1
ATOM 879 C C . PRO A 1 108 ? -3.647 -1.367 9.219 1.00 77.81 108 PRO A C 1
ATOM 881 O O . PRO A 1 108 ? -2.985 -0.428 9.664 1.00 77.81 108 PRO A O 1
ATOM 884 N N . VAL A 1 109 ? -3.397 -1.947 8.040 1.00 83.06 109 VAL A N 1
ATOM 885 C CA . VAL A 1 109 ? -2.383 -1.494 7.077 1.00 83.06 109 VAL A CA 1
ATOM 886 C C . VAL A 1 109 ? -3.084 -1.031 5.802 1.00 83.06 109 VAL A C 1
ATOM 888 O O . VAL A 1 109 ? -3.862 -1.778 5.204 1.00 83.06 109 VAL A O 1
ATOM 891 N N . ILE A 1 110 ? -2.809 0.200 5.379 1.00 87.50 110 ILE A N 1
ATOM 892 C CA . ILE A 1 110 ? -3.366 0.804 4.168 1.00 87.50 110 ILE A CA 1
ATOM 893 C C . ILE A 1 110 ? -2.229 1.103 3.207 1.00 87.50 110 ILE A C 1
ATOM 895 O O . ILE A 1 110 ? -1.343 1.894 3.512 1.00 87.50 110 ILE A O 1
ATOM 899 N N . ILE A 1 111 ? -2.284 0.525 2.016 1.00 89.56 111 ILE A N 1
ATOM 900 C CA . ILE A 1 111 ? -1.285 0.749 0.973 1.00 89.56 111 ILE A CA 1
ATOM 901 C C . ILE A 1 111 ? -1.881 1.631 -0.109 1.00 89.56 111 ILE A C 1
ATOM 903 O O . ILE A 1 111 ? -2.958 1.344 -0.620 1.00 89.56 111 ILE A O 1
ATOM 907 N N . ILE A 1 112 ? -1.176 2.685 -0.495 1.00 91.75 112 ILE A N 1
ATOM 908 C CA . ILE A 1 112 ? -1.601 3.636 -1.516 1.00 91.75 112 ILE A CA 1
ATOM 909 C C . ILE A 1 112 ? -0.576 3.603 -2.643 1.00 91.75 112 ILE A C 1
ATOM 911 O O . ILE A 1 112 ? 0.577 3.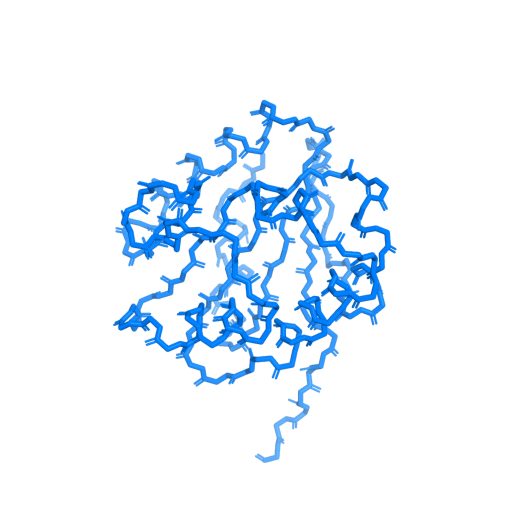984 -2.467 1.00 91.75 112 ILE A O 1
ATOM 915 N N . THR A 1 113 ? -0.994 3.122 -3.810 1.00 91.06 113 THR A N 1
ATOM 916 C CA . THR A 1 113 ? -0.090 2.790 -4.921 1.00 91.06 113 THR A CA 1
ATOM 917 C C . THR A 1 113 ? -0.709 3.169 -6.263 1.00 91.06 113 THR A C 1
ATOM 919 O O . THR A 1 113 ? -1.926 3.351 -6.396 1.00 91.06 113 THR A O 1
ATOM 922 N N . LYS A 1 114 ? 0.116 3.330 -7.296 1.00 90.81 114 LYS A N 1
ATOM 923 C CA . LYS A 1 114 ? -0.366 3.629 -8.641 1.00 90.81 114 LYS A CA 1
ATOM 924 C C . LYS A 1 114 ? -0.931 2.365 -9.296 1.00 90.81 114 LYS A C 1
ATOM 926 O O . LYS A 1 114 ? -0.439 1.254 -9.128 1.00 90.81 114 LYS A O 1
ATOM 931 N N . GLN A 1 115 ? -1.951 2.529 -10.131 1.00 86.94 115 GLN A N 1
ATOM 932 C CA . GLN A 1 115 ? -2.371 1.489 -11.068 1.00 86.94 115 GLN A CA 1
ATOM 933 C C . GLN A 1 115 ? -1.256 1.287 -12.112 1.00 86.94 115 GLN A C 1
ATOM 935 O O . GLN A 1 115 ? -1.139 2.061 -13.064 1.00 86.94 115 GLN A O 1
ATOM 940 N N . SER A 1 116 ? -0.404 0.278 -11.906 1.00 77.44 116 SER A N 1
ATOM 941 C CA . SER A 1 116 ? 0.732 -0.050 -12.778 1.00 77.44 116 SER A CA 1
ATOM 942 C C . SER A 1 116 ? 0.762 -1.534 -13.159 1.00 77.44 116 SER A C 1
ATOM 944 O O . SER A 1 116 ? 0.056 -2.368 -12.586 1.00 77.44 116 SER A O 1
ATOM 946 N N . ILE A 1 117 ? 1.596 -1.856 -14.152 1.00 60.41 117 ILE A N 1
ATOM 947 C CA . ILE A 1 117 ? 1.859 -3.235 -14.583 1.00 60.41 117 ILE A CA 1
ATOM 948 C C . ILE A 1 117 ? 2.581 -4.027 -13.478 1.00 60.41 117 ILE A C 1
ATOM 950 O O . ILE A 1 117 ? 2.322 -5.218 -13.319 1.00 60.41 117 ILE A O 1
ATOM 954 N N . GLU A 1 118 ? 3.434 -3.384 -12.672 1.00 60.78 118 GLU A N 1
ATOM 955 C CA . GLU A 1 118 ? 4.129 -4.053 -11.558 1.00 60.78 118 GLU A CA 1
ATOM 956 C C . GLU A 1 118 ? 3.150 -4.584 -10.497 1.00 60.78 118 GLU A C 1
ATOM 958 O O . GLU A 1 118 ? 3.409 -5.602 -9.856 1.00 60.78 118 GLU A O 1
ATOM 963 N N . ASN A 1 119 ? 1.967 -3.973 -10.400 1.00 66.44 119 ASN A N 1
ATOM 964 C CA . ASN A 1 119 ? 0.912 -4.349 -9.463 1.00 66.44 119 ASN A CA 1
ATOM 965 C C . ASN A 1 119 ? -0.080 -5.389 -10.031 1.00 66.44 119 ASN A C 1
ATOM 967 O O . ASN A 1 119 ? -1.076 -5.718 -9.385 1.00 66.44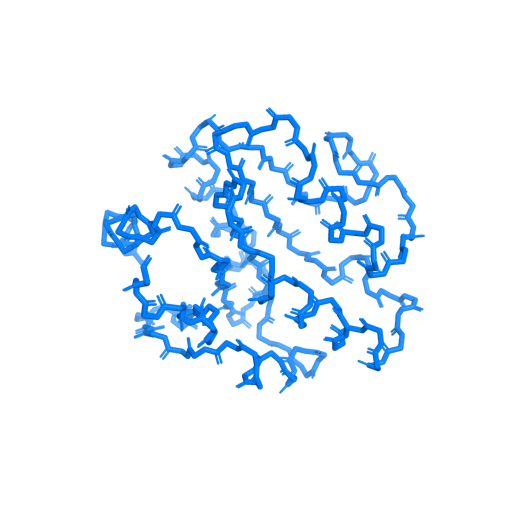 119 ASN A O 1
ATOM 971 N N . MET A 1 120 ? 0.176 -5.962 -11.219 1.00 61.75 120 MET A N 1
ATOM 972 C CA . MET A 1 120 ? -0.751 -6.881 -11.912 1.00 61.75 120 MET A CA 1
ATOM 973 C C . MET A 1 120 ? -1.096 -8.163 -11.148 1.00 61.75 120 MET A C 1
ATOM 975 O O . MET A 1 120 ? -2.104 -8.797 -11.458 1.00 61.75 120 MET A O 1
ATOM 979 N N . ASN A 1 121 ? -0.283 -8.566 -10.173 1.00 72.00 121 ASN A N 1
ATOM 980 C CA . ASN A 1 121 ? -0.532 -9.780 -9.395 1.00 72.00 121 ASN A CA 1
ATOM 981 C C . ASN A 1 121 ? -1.307 -9.526 -8.096 1.00 72.00 121 ASN A C 1
ATOM 983 O O . ASN A 1 121 ? -1.818 -10.486 -7.522 1.00 72.00 121 ASN A O 1
ATOM 987 N N . MET A 1 122 ? -1.472 -8.268 -7.672 1.00 80.19 122 MET A N 1
ATOM 988 C CA . MET A 1 122 ? -2.279 -7.900 -6.502 1.00 80.19 122 MET A CA 1
ATOM 989 C C . MET A 1 122 ? -3.706 -8.489 -6.552 1.00 80.19 122 MET A C 1
ATOM 991 O O . MET A 1 122 ? -4.136 -9.056 -5.546 1.00 80.19 122 MET A O 1
ATOM 995 N N . PRO A 1 123 ? -4.431 -8.503 -7.694 1.00 78.25 123 PRO A N 1
ATOM 996 C CA . PRO A 1 123 ? -5.759 -9.115 -7.766 1.00 78.25 123 PRO A CA 1
ATOM 997 C C . PRO A 1 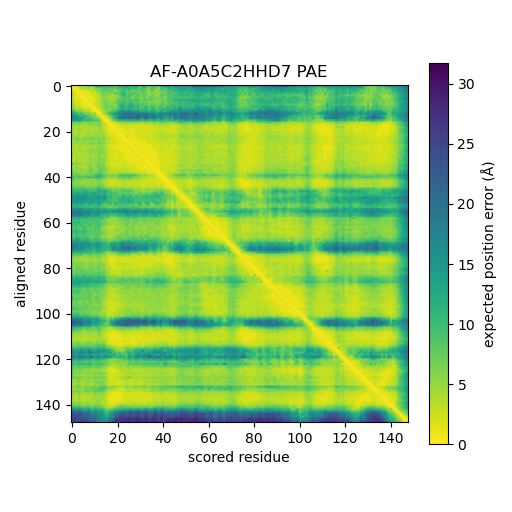123 ? -5.806 -10.618 -7.453 1.00 78.25 123 PRO A C 1
ATOM 999 O O . PRO A 1 123 ? -6.898 -11.164 -7.369 1.00 78.25 123 PRO A O 1
ATOM 1002 N N . ARG A 1 124 ? -4.673 -11.324 -7.309 1.00 83.94 124 ARG A N 1
ATOM 1003 C CA . ARG A 1 124 ? -4.649 -12.724 -6.842 1.00 83.94 124 ARG A CA 1
ATOM 1004 C C . ARG A 1 124 ? -4.893 -12.845 -5.341 1.00 83.94 124 ARG A C 1
ATOM 1006 O O . ARG A 1 124 ? -5.447 -13.854 -4.915 1.00 83.94 124 ARG A O 1
ATOM 1013 N N . TYR A 1 125 ? -4.499 -11.823 -4.586 1.00 83.50 125 TYR A N 1
ATOM 1014 C CA . TYR A 1 125 ? -4.489 -11.796 -3.124 1.00 83.50 125 TYR A CA 1
ATOM 1015 C C . TYR A 1 125 ? -5.519 -10.823 -2.546 1.00 83.50 125 TYR A C 1
ATOM 1017 O O . TYR A 1 125 ? -5.924 -10.975 -1.402 1.00 83.50 125 TYR A O 1
ATOM 1025 N N . PHE A 1 126 ? -6.002 -9.881 -3.360 1.00 86.00 126 PHE A N 1
ATOM 1026 C CA . PHE A 1 126 ? -6.998 -8.888 -2.973 1.00 86.00 126 PHE A CA 1
ATOM 1027 C C . PHE A 1 126 ? -8.247 -8.955 -3.874 1.00 86.00 126 PHE A C 1
ATOM 1029 O O . PHE A 1 126 ? -8.185 -9.377 -5.036 1.00 86.00 126 PHE A O 1
ATOM 1036 N N . ILE A 1 127 ? -9.405 -8.568 -3.341 1.00 87.31 127 ILE A N 1
ATOM 1037 C CA . ILE A 1 127 ? -10.671 -8.378 -4.062 1.00 87.31 127 ILE A CA 1
ATOM 1038 C C . ILE A 1 127 ? -10.934 -6.882 -4.166 1.00 87.31 127 ILE A C 1
ATOM 1040 O O . ILE A 1 127 ? -10.827 -6.168 -3.176 1.00 87.31 127 ILE A O 1
ATOM 1044 N N . MET A 1 128 ? -11.288 -6.409 -5.363 1.00 87.25 128 MET A N 1
ATOM 1045 C CA . MET A 1 128 ? -11.772 -5.040 -5.530 1.00 87.25 128 MET A CA 1
ATOM 1046 C C . MET A 1 128 ? -13.149 -4.939 -4.881 1.00 87.25 128 MET A C 1
ATOM 1048 O O . MET A 1 128 ? -14.086 -5.595 -5.334 1.00 87.25 128 MET A O 1
ATOM 1052 N N . GLU A 1 129 ? -13.242 -4.151 -3.817 1.00 85.69 129 GLU A N 1
ATOM 1053 C CA . GLU A 1 129 ? -14.486 -3.938 -3.079 1.00 85.69 129 GLU A CA 1
ATOM 1054 C C . GLU A 1 129 ? -15.233 -2.719 -3.621 1.00 85.69 129 GLU A C 1
ATOM 1056 O O . GLU A 1 129 ? -16.447 -2.768 -3.811 1.00 85.69 129 GLU A O 1
ATOM 1061 N N . HIS A 1 130 ? -14.498 -1.654 -3.954 1.00 85.62 130 HIS A N 1
ATOM 1062 C CA . HIS A 1 130 ? -15.096 -0.418 -4.438 1.00 85.62 130 HIS A CA 1
ATOM 1063 C C . HIS A 1 130 ? -14.262 0.267 -5.516 1.00 85.62 130 HIS A C 1
ATOM 1065 O O . HIS A 1 130 ? -13.029 0.244 -5.508 1.00 85.62 130 HIS A O 1
ATOM 1071 N N . ASN A 1 131 ? -14.956 0.943 -6.428 1.00 89.00 131 ASN A N 1
ATOM 1072 C CA . ASN A 1 131 ? -14.364 1.819 -7.428 1.00 89.00 131 ASN A CA 1
ATOM 1073 C C . ASN A 1 131 ? -14.986 3.209 -7.292 1.00 89.00 131 ASN A C 1
ATOM 1075 O O . ASN A 1 131 ? -16.164 3.397 -7.589 1.00 89.00 131 ASN A O 1
ATOM 1079 N N . PHE A 1 132 ? -14.186 4.165 -6.837 1.00 86.88 132 PHE A N 1
ATOM 1080 C CA . PHE A 1 132 ? -14.609 5.540 -6.637 1.00 86.88 132 PHE A CA 1
ATOM 1081 C C . PHE A 1 132 ? -14.674 6.296 -7.971 1.00 86.88 132 PHE A C 1
ATOM 1083 O O . PHE A 1 132 ? -13.962 5.999 -8.932 1.00 86.88 132 PHE A O 1
ATOM 1090 N N . ASN A 1 133 ? -15.505 7.339 -8.018 1.00 81.50 133 ASN A N 1
ATOM 1091 C CA . ASN A 1 133 ? -15.754 8.129 -9.232 1.00 81.50 133 ASN A CA 1
ATOM 1092 C C . ASN A 1 133 ? -14.508 8.837 -9.803 1.00 81.50 133 ASN A C 1
ATOM 1094 O O . ASN A 1 133 ? -14.506 9.220 -10.969 1.00 81.50 133 ASN A O 1
ATOM 1098 N N . ASP A 1 134 ? -13.455 9.021 -9.005 1.00 84.00 134 ASP A N 1
ATOM 1099 C CA . ASP A 1 134 ? -12.172 9.614 -9.412 1.00 84.00 134 ASP A CA 1
ATOM 1100 C C . ASP A 1 134 ? -11.150 8.570 -9.908 1.00 84.00 134 ASP A C 1
ATOM 1102 O O . ASP A 1 134 ? -9.980 8.889 -10.129 1.00 84.00 134 ASP A O 1
ATOM 1106 N N . GLY A 1 135 ? -11.585 7.322 -10.108 1.00 85.94 135 GLY A N 1
ATOM 1107 C CA . GLY A 1 135 ? -10.761 6.227 -10.613 1.00 85.94 135 GLY A CA 1
ATOM 1108 C C . GLY A 1 135 ? -9.889 5.560 -9.551 1.00 85.94 135 GLY A C 1
ATOM 1109 O O . GLY A 1 135 ? -9.120 4.658 -9.895 1.00 85.94 135 GLY A O 1
ATOM 1110 N N . VAL A 1 136 ? -9.998 5.976 -8.284 1.00 90.44 136 VAL A N 1
ATOM 1111 C CA . VAL A 1 136 ? -9.404 5.261 -7.150 1.00 90.44 136 VAL A CA 1
ATOM 1112 C C . VAL A 1 136 ? -10.166 3.956 -6.936 1.00 90.44 136 VAL A C 1
ATOM 1114 O O . VAL A 1 136 ? -11.392 3.926 -6.991 1.00 90.44 136 VAL A O 1
ATOM 1117 N N . ARG A 1 137 ? -9.452 2.862 -6.676 1.00 91.12 137 ARG A N 1
ATOM 1118 C CA . ARG A 1 137 ? -10.065 1.562 -6.363 1.00 91.12 137 ARG A CA 1
ATOM 1119 C C . ARG A 1 137 ? -9.599 1.083 -5.004 1.00 91.12 137 ARG A C 1
ATOM 1121 O O . ARG A 1 137 ? -8.393 1.102 -4.760 1.00 91.12 137 ARG A O 1
ATOM 1128 N N . LEU A 1 138 ? -10.545 0.643 -4.182 1.00 90.00 138 LEU A N 1
ATOM 1129 C CA . LEU A 1 138 ? -10.310 -0.026 -2.912 1.00 90.00 138 LEU A CA 1
ATOM 1130 C C . LEU A 1 138 ? -10.271 -1.533 -3.137 1.00 90.00 138 LEU A C 1
ATOM 1132 O O . LEU A 1 138 ? -11.192 -2.119 -3.711 1.00 90.00 138 LEU A O 1
ATOM 1136 N N . TRP A 1 139 ? -9.206 -2.144 -2.650 1.00 89.31 139 TRP A N 1
ATOM 1137 C CA . TRP A 1 139 ? -8.999 -3.576 -2.651 1.00 89.31 139 TRP A CA 1
ATOM 1138 C C . TRP A 1 139 ? -8.804 -4.049 -1.223 1.00 89.31 139 TRP A C 1
ATOM 1140 O O . TRP A 1 139 ? -8.077 -3.421 -0.458 1.00 89.31 139 TRP A O 1
ATOM 1150 N N . LEU A 1 140 ? -9.426 -5.167 -0.887 1.00 86.44 140 LEU A N 1
ATOM 1151 C CA . LEU A 1 140 ? -9.345 -5.778 0.432 1.00 86.44 140 LEU A CA 1
ATOM 1152 C C . LEU A 1 140 ? -8.734 -7.153 0.311 1.00 86.44 140 LEU A C 1
ATOM 1154 O O . LEU A 1 140 ? -8.909 -7.824 -0.710 1.00 86.44 140 LEU A O 1
ATOM 1158 N N . SER A 1 141 ? -7.989 -7.555 1.330 1.00 84.44 141 SER A N 1
ATOM 1159 C CA . SER A 1 141 ? -7.388 -8.878 1.332 1.00 84.44 141 SER A CA 1
ATOM 1160 C C . SER A 1 141 ? -8.449 -9.975 1.186 1.00 84.44 141 SER A C 1
ATOM 1162 O O . SER A 1 141 ? -9.529 -9.896 1.765 1.00 84.44 141 SER A O 1
ATOM 1164 N N . ARG A 1 142 ? -8.147 -10.998 0.378 1.00 76.50 142 ARG A N 1
ATOM 1165 C CA . ARG A 1 142 ? -9.057 -12.114 0.066 1.00 76.50 142 ARG A CA 1
ATOM 1166 C C . ARG A 1 142 ? -9.297 -13.063 1.222 1.00 76.50 142 ARG A C 1
ATOM 1168 O O . ARG A 1 142 ? -10.294 -13.779 1.186 1.00 76.50 142 ARG A O 1
ATOM 1175 N N . PHE A 1 143 ? -8.367 -13.155 2.167 1.00 68.00 143 PHE A N 1
ATOM 1176 C CA . PHE A 1 143 ? -8.481 -14.149 3.224 1.00 68.00 143 PHE A CA 1
ATOM 1177 C C . PHE A 1 143 ? -9.331 -13.585 4.367 1.00 68.00 143 PHE A C 1
ATOM 1179 O O . PHE A 1 143 ? -8.855 -13.170 5.414 1.00 68.00 143 PHE A O 1
ATOM 1186 N N . GLU A 1 144 ? -10.644 -13.587 4.168 1.00 55.44 144 GLU A N 1
ATOM 1187 C CA . GLU A 1 144 ? -11.558 -13.618 5.301 1.00 55.44 144 GLU A CA 1
ATOM 1188 C C . GLU A 1 144 ? -11.436 -14.993 5.957 1.00 55.44 144 GLU A C 1
ATOM 1190 O O . GLU A 1 144 ? -11.695 -16.014 5.320 1.00 55.44 144 GLU A O 1
ATOM 1195 N N . PHE A 1 145 ? -11.032 -15.044 7.227 1.00 48.44 145 PHE A N 1
ATOM 1196 C CA . PHE A 1 145 ? -11.486 -16.159 8.043 1.00 48.44 145 PHE A CA 1
ATOM 1197 C C . PHE A 1 145 ? -12.911 -15.839 8.478 1.00 48.44 145 PHE A C 1
ATOM 1199 O O . PHE A 1 145 ? -13.139 -14.875 9.215 1.00 48.44 145 PHE A O 1
ATOM 1206 N N . ASP A 1 146 ? -13.851 -16.673 8.026 1.00 41.84 146 ASP A N 1
ATOM 1207 C CA . ASP A 1 146 ? -15.075 -16.934 8.774 1.00 41.84 146 ASP A CA 1
ATOM 1208 C C . ASP A 1 146 ? -14.679 -17.096 10.244 1.00 41.84 146 ASP A C 1
ATOM 1210 O O . ASP A 1 146 ? -13.777 -17.873 10.573 1.00 41.84 146 ASP A O 1
ATOM 1214 N N . GLN A 1 147 ? -15.303 -16.303 11.110 1.00 35.91 147 GLN A N 1
ATOM 1215 C CA . GLN A 1 147 ? -15.068 -16.329 12.547 1.00 35.91 147 GLN A CA 1
ATOM 1216 C C . GLN A 1 147 ? -15.246 -17.769 13.062 1.00 35.91 147 GLN A C 1
ATOM 1218 O O . GLN A 1 147 ? -16.370 -18.270 13.109 1.00 35.91 147 GLN A O 1
ATOM 1223 N N . LEU A 1 148 ? -14.137 -18.429 13.413 1.00 32.84 148 LEU A N 1
ATOM 1224 C CA . LEU A 1 148 ? -14.125 -19.598 14.295 1.00 32.84 148 LEU A CA 1
ATOM 1225 C C . LEU A 1 148 ? -14.126 -19.134 15.751 1.00 32.84 148 LEU A C 1
ATOM 1227 O O . LEU A 1 148 ? -13.339 -18.212 16.071 1.00 32.84 148 LEU A O 1
#

pLDDT: mean 77.82, std 11.6, range [32.84, 92.19]

Foldseek 3Di:
DPVVVVVVVLVVCFWWEKEKAAADLVVLVVVLVVVCVVQVLAAEAEACCDPPHPVAQDFLVVNLCCLQVPPSLSHYEYTACVNSCPPPDLVRLLSNLQSNLPRTDRGYYYYRHYPDPSCVCNVVQWDFPDQDPNRMTMTIGPDDDPDD

Mean predicted aligned error: 7.1 Å

Radius of gyration: 14.09 Å; Cα contacts (8 Å, |Δi|>4): 244; chains: 1; bounding box: 35×34×32 Å